Protein AF-A0A3B8VJD2-F1 (afdb_monomer_lite)

Foldseek 3Di:
DDFAAPEEAEDQAPDDPVVQVVVQVVQVVRNYHYHYHHDDD

Radius of gyration: 10.7 Å; chains: 1; bounding box: 19×27×28 Å

pLDDT: mean 95.69, std 5.33, range [72.31, 98.5]

Sequence (41 aa):
EGLTEGKVFLDLSTSSPALIRDIYAKFAERGIHVLDAPVSG

Structure (mmCIF, N/CA/C/O backbone):
data_AF-A0A3B8VJD2-F1
#
_entry.id   AF-A0A3B8VJD2-F1
#
loop_
_atom_site.group_PDB
_atom_site.id
_atom_site.type_symbol
_atom_site.label_atom_id
_atom_site.label_alt_id
_atom_site.label_comp_id
_atom_site.label_asym_id
_atom_site.label_entity_id
_atom_site.label_seq_id
_atom_site.pdbx_PDB_ins_code
_atom_site.Cartn_x
_atom_site.Cartn_y
_atom_site.Cartn_z
_atom_site.occupancy
_atom_site.B_iso_or_equiv
_atom_site.auth_seq_id
_atom_site.auth_comp_id
_atom_site.auth_asym_id
_atom_site.auth_atom_id
_atom_site.pdbx_PDB_model_num
ATOM 1 N N . GLU A 1 1 ? -5.623 5.262 17.828 1.00 72.31 1 GLU A N 1
ATOM 2 C CA . GLU A 1 1 ? -6.156 4.076 17.122 1.00 72.31 1 GLU A CA 1
ATOM 3 C C . GLU A 1 1 ? -5.731 4.090 15.660 1.00 72.31 1 GLU A C 1
ATOM 5 O O . GLU A 1 1 ? -5.548 5.173 15.117 1.00 72.31 1 GLU A O 1
ATOM 10 N N . GLY A 1 2 ? -5.520 2.921 15.050 1.00 89.69 2 GLY A N 1
ATOM 11 C CA . GLY A 1 2 ? -4.957 2.783 13.700 1.00 89.69 2 GLY A CA 1
ATOM 12 C C . GLY A 1 2 ? -5.994 2.574 12.590 1.00 89.69 2 GLY A C 1
ATOM 13 O O . GLY A 1 2 ? -7.162 2.951 12.712 1.00 89.69 2 GLY A O 1
ATOM 14 N N . LEU A 1 3 ? -5.548 1.959 11.494 1.00 94.19 3 LEU A N 1
ATOM 15 C CA . LEU A 1 3 ? -6.388 1.502 10.386 1.00 94.19 3 LEU A CA 1
ATOM 16 C C . LEU A 1 3 ? -7.212 0.272 10.806 1.00 94.19 3 LEU A C 1
ATOM 18 O O . LEU A 1 3 ? -6.654 -0.758 11.192 1.00 94.19 3 LEU A O 1
ATOM 22 N N . THR A 1 4 ? -8.533 0.412 10.737 1.00 95.50 4 THR A N 1
ATOM 23 C CA . THR A 1 4 ? -9.560 -0.567 11.124 1.00 95.50 4 THR A CA 1
ATOM 24 C C . THR A 1 4 ? -10.577 -0.701 9.992 1.00 95.50 4 THR A C 1
ATOM 26 O O . THR A 1 4 ? -10.592 0.140 9.092 1.00 95.50 4 THR A O 1
ATOM 29 N N . GLU A 1 5 ? -11.424 -1.727 10.051 1.00 97.56 5 GLU A N 1
ATOM 30 C CA . GLU A 1 5 ? -12.496 -1.975 9.080 1.00 97.56 5 GLU A CA 1
ATOM 31 C C . GLU A 1 5 ? -13.312 -0.707 8.752 1.00 97.56 5 GLU A C 1
ATOM 33 O O . GLU A 1 5 ? -13.559 0.140 9.617 1.00 97.56 5 GLU A O 1
ATOM 38 N N . GLY A 1 6 ? -13.671 -0.553 7.475 1.00 96.88 6 GLY A N 1
ATOM 39 C CA . GLY A 1 6 ? -14.420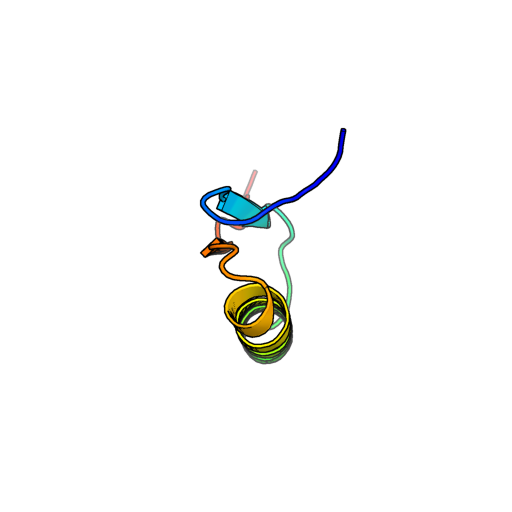 0.578 6.927 1.00 96.88 6 GLY A CA 1
ATOM 40 C C . GLY A 1 6 ? -13.587 1.830 6.630 1.00 96.88 6 GLY A C 1
ATOM 41 O O . GLY A 1 6 ? -14.080 2.750 5.977 1.00 96.88 6 GLY A O 1
ATOM 42 N N . LYS A 1 7 ? -12.322 1.899 7.068 1.00 97.75 7 LYS A N 1
ATOM 43 C CA . LYS A 1 7 ? -11.436 3.033 6.752 1.00 97.75 7 LYS A CA 1
ATOM 44 C C . LYS A 1 7 ? -10.852 2.930 5.342 1.00 97.75 7 LYS A C 1
ATOM 46 O O . LYS A 1 7 ? -10.803 1.856 4.746 1.00 97.75 7 LYS A O 1
ATOM 51 N N . VAL A 1 8 ? -10.358 4.063 4.843 1.00 97.69 8 VAL A N 1
ATOM 52 C CA . VAL A 1 8 ? -9.677 4.181 3.547 1.00 97.69 8 VAL A CA 1
ATOM 53 C C . VAL A 1 8 ? -8.214 4.571 3.773 1.00 97.69 8 VAL A C 1
ATOM 55 O O . VAL A 1 8 ? -7.931 5.526 4.495 1.00 97.69 8 VAL A O 1
ATOM 58 N N . PHE A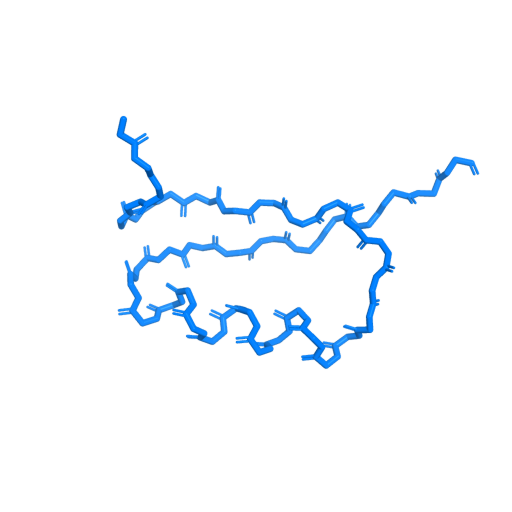 1 9 ? -7.289 3.842 3.155 1.00 97.38 9 PHE A N 1
ATOM 59 C CA . PHE A 1 9 ? -5.876 4.192 3.034 1.00 97.38 9 PHE A CA 1
ATOM 60 C C . PHE A 1 9 ? -5.626 4.822 1.661 1.00 97.38 9 PHE A C 1
ATOM 62 O O . PHE A 1 9 ? -5.990 4.236 0.644 1.00 97.38 9 PHE A O 1
ATOM 69 N N . LEU A 1 10 ? -5.025 6.011 1.631 1.00 97.25 10 LEU A N 1
ATOM 70 C CA . LEU A 1 10 ? -4.668 6.704 0.395 1.00 97.25 10 LEU A CA 1
ATOM 71 C C . LEU A 1 10 ? -3.161 6.581 0.186 1.00 97.25 10 LEU A C 1
ATOM 73 O O . LEU A 1 10 ? -2.393 7.080 1.011 1.00 97.25 10 LEU A O 1
ATOM 77 N N . ASP A 1 11 ? -2.751 5.935 -0.903 1.00 97.00 11 ASP A N 1
ATOM 78 C CA . ASP A 1 11 ? -1.352 5.930 -1.319 1.00 97.00 11 ASP A CA 1
ATOM 79 C C . ASP A 1 11 ? -1.087 7.129 -2.229 1.00 97.00 11 ASP A C 1
ATOM 81 O O . ASP A 1 11 ? -1.677 7.254 -3.300 1.00 97.00 11 ASP A O 1
ATOM 85 N N . LEU A 1 12 ? -0.213 8.025 -1.774 1.00 97.12 12 LEU A N 1
ATOM 86 C CA . LEU A 1 12 ? 0.217 9.206 -2.528 1.00 97.12 12 LEU A CA 1
ATOM 87 C C . LEU A 1 12 ? 1.569 8.985 -3.216 1.00 97.12 12 LEU A C 1
ATOM 89 O O . LEU A 1 12 ? 2.095 9.886 -3.872 1.00 97.12 12 LEU A O 1
ATOM 93 N N . SER A 1 13 ? 2.160 7.807 -3.029 1.00 95.44 13 SER A N 1
ATOM 94 C CA . SER A 1 13 ? 3.468 7.468 -3.568 1.00 95.44 13 SER A CA 1
ATOM 95 C C . SER A 1 13 ? 3.365 7.162 -5.057 1.00 95.44 13 SER A C 1
ATOM 97 O O . SER A 1 13 ? 2.481 6.433 -5.496 1.00 95.44 13 SER A O 1
ATOM 99 N N . THR A 1 14 ? 4.337 7.620 -5.841 1.00 96.44 14 THR A N 1
ATOM 100 C CA . THR A 1 14 ? 4.509 7.127 -7.212 1.00 96.44 14 THR A CA 1
ATOM 101 C C . THR A 1 14 ? 5.233 5.788 -7.159 1.00 96.44 14 THR A C 1
ATOM 103 O O . THR A 1 14 ? 6.451 5.731 -6.987 1.00 96.44 14 THR A O 1
ATOM 106 N N . SER A 1 15 ? 4.475 4.700 -7.264 1.00 94.88 15 SER A N 1
ATOM 107 C CA . SER A 1 15 ? 4.991 3.333 -7.183 1.00 94.88 15 SER A CA 1
ATOM 108 C C . SER A 1 15 ? 4.535 2.477 -8.370 1.00 94.88 15 SER A C 1
ATOM 110 O O . SER A 1 15 ? 3.914 2.967 -9.314 1.00 94.88 15 SER A O 1
ATOM 112 N N . SER A 1 16 ? 4.918 1.197 -8.390 1.00 96.94 16 SER A N 1
ATOM 113 C CA . SER A 1 16 ? 4.530 0.306 -9.484 1.00 96.94 16 SER A CA 1
ATOM 114 C C . SER A 1 16 ? 3.068 -0.147 -9.344 1.00 96.94 16 SER A C 1
ATOM 116 O O . SER A 1 16 ? 2.610 -0.416 -8.231 1.00 96.94 16 SER A O 1
ATOM 118 N N . PRO A 1 17 ? 2.341 -0.367 -10.457 1.00 96.94 17 PRO A N 1
ATOM 119 C CA . PRO A 1 17 ? 0.967 -0.871 -10.399 1.00 96.94 17 PRO A CA 1
ATOM 120 C C . PRO A 1 17 ? 0.827 -2.231 -9.704 1.00 96.94 17 PRO A C 1
ATOM 122 O O . PRO A 1 17 ? -0.230 -2.551 -9.170 1.00 96.94 17 PRO A O 1
ATOM 125 N N . ALA A 1 18 ? 1.873 -3.063 -9.733 1.00 98.31 18 ALA A N 1
ATOM 126 C CA . ALA A 1 18 ? 1.868 -4.350 -9.043 1.00 98.31 18 ALA A CA 1
ATOM 127 C C . ALA A 1 18 ? 1.864 -4.168 -7.518 1.00 98.31 18 ALA A C 1
ATOM 129 O O . ALA A 1 18 ? 1.105 -4.841 -6.827 1.00 98.31 18 ALA A O 1
ATOM 130 N N . LEU A 1 19 ? 2.646 -3.212 -7.003 1.00 98.12 19 LEU A N 1
ATOM 131 C CA . LEU A 1 19 ? 2.750 -2.976 -5.566 1.00 98.12 19 LEU A CA 1
ATOM 132 C C . LEU A 1 19 ? 1.409 -2.550 -4.962 1.00 98.12 19 LEU A C 1
ATOM 134 O O . LEU A 1 19 ? 0.985 -3.110 -3.953 1.00 98.12 19 LEU A O 1
ATOM 138 N N . ILE A 1 20 ? 0.716 -1.596 -5.586 1.00 97.94 20 ILE A N 1
ATOM 139 C CA . ILE A 1 20 ? -0.547 -1.099 -5.031 1.00 97.94 20 ILE A CA 1
ATOM 140 C C . ILE A 1 20 ? -1.664 -2.155 -5.070 1.00 97.94 20 ILE A C 1
ATOM 142 O O . ILE A 1 20 ? -2.509 -2.197 -4.176 1.00 97.94 20 ILE A O 1
ATOM 146 N N . ARG A 1 21 ? -1.627 -3.084 -6.036 1.00 98.12 21 ARG A N 1
ATOM 147 C CA . ARG A 1 21 ? -2.538 -4.244 -6.089 1.00 98.12 21 ARG A CA 1
ATOM 148 C C . ARG A 1 21 ? -2.293 -5.216 -4.937 1.00 98.12 21 ARG A C 1
ATOM 150 O O . ARG A 1 21 ? -3.253 -5.669 -4.314 1.00 98.12 21 ARG A O 1
ATOM 157 N N . ASP A 1 22 ? -1.030 -5.488 -4.617 1.00 98.50 22 ASP A N 1
ATOM 158 C CA . ASP A 1 22 ? -0.667 -6.340 -3.480 1.00 98.50 22 ASP A CA 1
ATOM 159 C C . ASP A 1 22 ? -1.072 -5.702 -2.143 1.00 98.50 22 ASP A C 1
ATOM 161 O O . ASP A 1 22 ? -1.546 -6.390 -1.234 1.00 98.50 22 ASP A O 1
ATOM 165 N N . ILE A 1 23 ? -0.910 -4.381 -2.015 1.00 98.00 23 ILE A N 1
ATOM 166 C CA . ILE A 1 23 ? -1.350 -3.623 -0.835 1.00 98.00 23 ILE A CA 1
ATOM 167 C C . ILE A 1 23 ? -2.873 -3.689 -0.701 1.00 98.00 23 ILE A C 1
ATOM 169 O O . ILE A 1 23 ? -3.371 -4.003 0.382 1.00 98.00 23 ILE A O 1
ATOM 173 N N . TYR A 1 24 ? -3.605 -3.451 -1.795 1.00 98.19 24 TYR A N 1
ATOM 174 C CA . TYR A 1 24 ? -5.062 -3.556 -1.820 1.00 98.19 24 TYR A CA 1
ATOM 175 C C . TYR A 1 24 ? -5.535 -4.933 -1.334 1.00 98.19 24 TYR A C 1
ATOM 177 O O . TYR A 1 24 ? -6.372 -4.998 -0.435 1.00 98.19 24 TYR A O 1
ATOM 185 N N .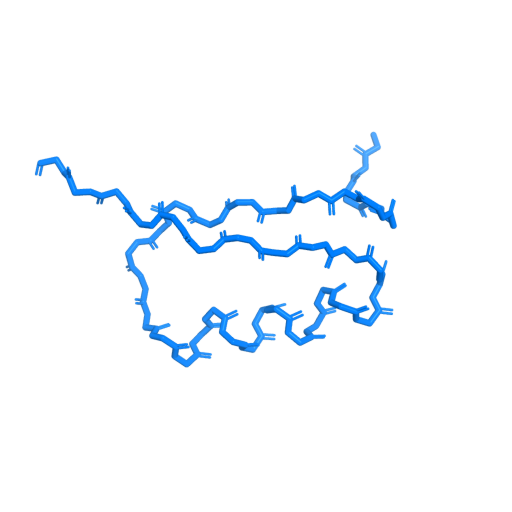 ALA A 1 25 ? -4.963 -6.025 -1.856 1.00 98.44 25 ALA A N 1
ATOM 186 C CA . ALA A 1 25 ? -5.354 -7.383 -1.475 1.00 98.44 25 ALA A CA 1
ATOM 187 C C . ALA A 1 25 ? -5.199 -7.631 0.037 1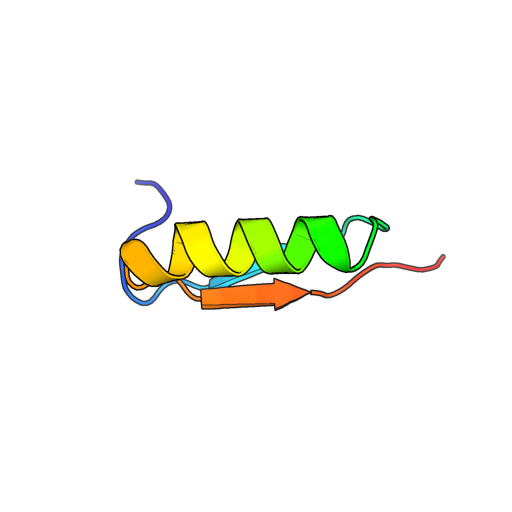.00 98.44 25 ALA A C 1
ATOM 189 O O . ALA A 1 25 ? -6.131 -8.099 0.689 1.00 98.44 25 ALA A O 1
ATOM 190 N N . LYS A 1 26 ? -4.064 -7.224 0.619 1.00 98.12 26 LYS A N 1
ATOM 191 C CA . LYS A 1 26 ? -3.785 -7.380 2.059 1.00 98.12 26 LYS A CA 1
ATOM 192 C C . LYS A 1 26 ? -4.700 -6.536 2.951 1.00 98.12 26 LYS A C 1
ATOM 194 O O . LYS A 1 26 ? -4.972 -6.902 4.091 1.00 98.12 26 LYS A O 1
ATOM 199 N N . PHE A 1 27 ? -5.132 -5.370 2.476 1.00 98.06 27 PHE A N 1
ATOM 200 C CA . PHE A 1 27 ? -6.002 -4.472 3.240 1.00 98.06 27 PHE A CA 1
ATOM 201 C C . PHE A 1 27 ? -7.473 -4.892 3.142 1.00 98.06 27 PHE A C 1
ATOM 203 O O . PHE A 1 27 ? -8.200 -4.789 4.133 1.00 98.06 27 PHE A O 1
ATOM 210 N N . ALA A 1 28 ? -7.882 -5.452 2.002 1.00 97.75 28 ALA A N 1
ATOM 211 C CA . ALA A 1 28 ? -9.220 -5.995 1.799 1.00 97.75 28 ALA A CA 1
ATOM 212 C C . ALA A 1 28 ? -9.537 -7.142 2.776 1.00 97.75 28 ALA A C 1
ATOM 214 O O . ALA A 1 28 ? -10.648 -7.196 3.300 1.00 97.75 28 ALA A O 1
ATOM 215 N N . GLU A 1 29 ? -8.553 -7.986 3.117 1.00 97.94 29 GLU A N 1
ATOM 216 C CA . GLU A 1 29 ? -8.684 -9.032 4.153 1.00 97.94 29 GLU A CA 1
ATOM 217 C C . GLU A 1 29 ? -9.080 -8.478 5.533 1.00 97.94 29 GLU A C 1
ATOM 219 O O . GLU A 1 29 ? -9.630 -9.195 6.365 1.00 97.94 29 GLU A O 1
ATOM 224 N N . ARG A 1 30 ? -8.813 -7.192 5.784 1.00 97.00 30 ARG A N 1
ATOM 225 C CA . ARG A 1 30 ? -9.113 -6.493 7.041 1.00 97.00 30 ARG A CA 1
ATOM 226 C C . ARG A 1 30 ? -10.330 -5.568 6.931 1.00 97.00 30 ARG A C 1
ATOM 228 O O . ARG A 1 30 ? -10.564 -4.773 7.840 1.00 97.00 30 ARG A O 1
ATOM 235 N N . GLY A 1 31 ? -11.058 -5.620 5.812 1.00 97.88 31 GLY A N 1
ATOM 236 C CA . GLY A 1 31 ? -12.180 -4.726 5.523 1.00 97.88 31 GLY A CA 1
ATOM 237 C C . GLY A 1 31 ? -11.760 -3.264 5.342 1.00 97.88 31 GLY A C 1
ATOM 238 O O . GLY A 1 31 ? -12.538 -2.355 5.620 1.00 97.88 31 GLY A O 1
ATOM 239 N N . ILE A 1 32 ? -10.512 -3.022 4.935 1.00 98.38 32 ILE A N 1
ATOM 240 C CA . ILE A 1 32 ? -9.957 -1.681 4.743 1.00 98.38 32 ILE A CA 1
ATOM 241 C C . ILE A 1 32 ? -9.866 -1.402 3.245 1.00 98.38 32 ILE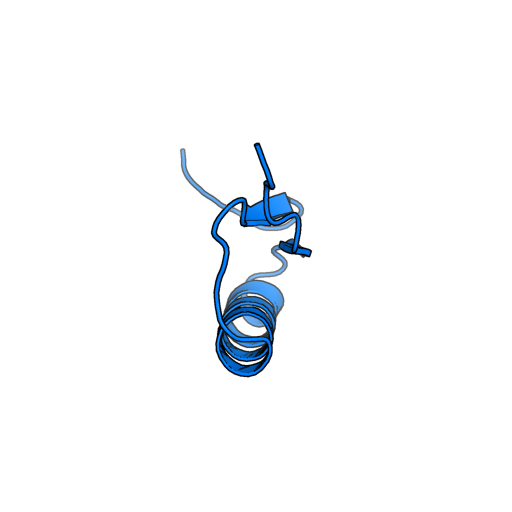 A C 1
ATOM 243 O O . ILE A 1 32 ? -9.343 -2.209 2.478 1.00 98.38 32 ILE A O 1
ATOM 247 N N . HIS A 1 33 ? -10.336 -0.233 2.828 1.00 98.12 33 HIS A N 1
ATOM 248 C CA . HIS A 1 33 ? -10.250 0.208 1.443 1.00 98.12 33 HIS A CA 1
ATOM 249 C C . HIS A 1 33 ? -8.894 0.854 1.157 1.00 98.12 33 HIS A C 1
ATOM 251 O O . HIS A 1 33 ? -8.310 1.506 2.020 1.00 98.12 33 HIS A O 1
ATOM 257 N N . VAL A 1 34 ? -8.412 0.716 -0.075 1.00 98.19 34 VAL A N 1
ATOM 258 C CA . VAL A 1 34 ? -7.184 1.362 -0.553 1.00 98.19 34 VAL A CA 1
ATOM 259 C C . VAL A 1 34 ? -7.510 2.160 -1.811 1.00 98.19 34 VAL A C 1
ATOM 261 O O . VAL A 1 34 ? -8.223 1.660 -2.681 1.00 98.19 34 VAL A O 1
ATOM 264 N N . LEU A 1 35 ? -6.992 3.387 -1.894 1.00 97.62 35 LEU A N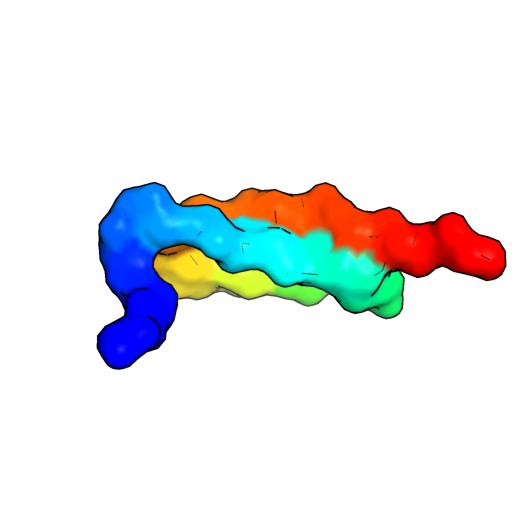 1
ATOM 265 C CA . LEU A 1 35 ? -7.072 4.260 -3.061 1.00 97.62 35 LEU A CA 1
ATOM 266 C C . LEU A 1 35 ? -5.658 4.627 -3.524 1.00 97.62 35 LEU A C 1
ATOM 268 O O . LEU A 1 35 ? -4.866 5.142 -2.738 1.00 97.62 35 LEU A O 1
ATOM 272 N N . ASP A 1 36 ? -5.380 4.377 -4.799 1.00 97.38 36 ASP A N 1
ATOM 273 C CA . ASP A 1 36 ? -4.151 4.792 -5.476 1.00 97.38 36 ASP A CA 1
ATOM 274 C C . ASP A 1 36 ? -4.310 6.230 -5.995 1.00 97.38 36 ASP A C 1
ATOM 276 O O . ASP A 1 36 ? -5.223 6.505 -6.780 1.00 97.38 36 ASP A O 1
ATOM 280 N N . ALA A 1 37 ? -3.475 7.154 -5.520 1.00 96.00 37 ALA A N 1
ATOM 281 C CA . ALA A 1 37 ? -3.552 8.580 -5.837 1.00 96.00 37 ALA A CA 1
ATOM 282 C C . ALA A 1 37 ? -2.147 9.218 -5.936 1.00 96.00 37 ALA A C 1
ATOM 284 O O . ALA A 1 37 ? -1.833 10.137 -5.172 1.00 96.00 37 ALA A O 1
ATOM 285 N N . PRO A 1 38 ? -1.290 8.755 -6.869 1.00 95.75 38 PRO A N 1
ATOM 286 C CA . PRO A 1 38 ? 0.070 9.262 -7.010 1.00 95.75 38 PRO A CA 1
ATOM 287 C C . PRO A 1 38 ? 0.069 10.755 -7.343 1.00 95.75 38 PRO A C 1
ATOM 289 O O . PRO A 1 38 ? -0.725 11.232 -8.158 1.00 95.75 38 PRO A O 1
ATOM 292 N N . VAL A 1 39 ? 0.990 11.495 -6.727 1.00 95.00 39 VAL A N 1
ATOM 293 C CA . VAL A 1 39 ? 1.135 12.937 -6.955 1.00 95.00 39 VAL A CA 1
ATOM 294 C C . VAL A 1 39 ? 2.238 13.226 -7.973 1.00 95.00 39 VAL A C 1
ATOM 296 O O . VAL A 1 39 ? 3.347 12.700 -7.888 1.00 95.00 39 VAL A O 1
ATOM 299 N N . SER A 1 40 ? 1.942 14.102 -8.931 1.00 87.38 40 SER A N 1
ATOM 300 C CA . SER A 1 40 ? 2.925 14.707 -9.832 1.00 87.38 40 SER A CA 1
ATOM 301 C C . SER A 1 40 ? 2.946 16.211 -9.577 1.00 87.38 40 SER A C 1
ATOM 303 O O . SER A 1 40 ? 1.918 16.870 -9.752 1.00 87.38 40 SER A O 1
ATOM 305 N N . GLY A 1 41 ? 4.087 16.726 -9.124 1.00 76.25 41 GLY A N 1
ATOM 306 C CA . GLY A 1 41 ? 4.381 18.157 -9.040 1.00 76.25 41 GLY A CA 1
ATOM 307 C C . GLY A 1 41 ? 5.291 18.578 -10.177 1.00 76.25 41 GLY A C 1
ATOM 308 O O . GLY A 1 41 ? 6.178 17.765 -10.524 1.00 76.25 41 GLY A O 1
#

Secondary structure (DSSP, 8-state):
----TT-EEEE-S---HHHHHHHHHHHHTTT-EEEE-----